Protein AF-A0A7I7WKQ0-F1 (afdb_monomer)

InterPro domains:
  IPR036165 YefM-like superfamily [SSF143120] (29-71)

Structure (mmCIF, N/CA/C/O backbone):
data_AF-A0A7I7WKQ0-F1
#
_entry.id   AF-A0A7I7WKQ0-F1
#
loop_
_atom_site.group_PDB
_atom_site.id
_atom_site.type_symbol
_atom_site.label_atom_id
_atom_site.label_alt_id
_atom_site.label_comp_id
_atom_site.label_asym_id
_atom_site.label_entity_id
_atom_site.label_seq_id
_atom_site.pdbx_PDB_ins_code
_atom_site.Cartn_x
_atom_site.Cartn_y
_atom_site.Cartn_z
_atom_site.occupancy
_atom_site.B_iso_or_equiv
_atom_site.auth_seq_id
_atom_site.auth_comp_id
_atom_site.auth_asym_id
_atom_site.auth_atom_id
_atom_site.pdbx_PDB_model_num
ATOM 1 N N . MET A 1 1 ? -15.587 1.895 13.631 1.00 32.66 1 MET A N 1
ATOM 2 C CA . MET A 1 1 ? -15.258 3.310 13.352 1.00 32.66 1 MET A CA 1
ATOM 3 C C . MET A 1 1 ? -14.461 3.337 12.053 1.00 32.66 1 MET A C 1
ATOM 5 O O . MET A 1 1 ? -13.350 2.832 12.045 1.00 32.66 1 MET A O 1
ATOM 9 N N . ARG A 1 2 ? -15.061 3.753 10.926 1.00 31.44 2 ARG A N 1
ATOM 10 C CA . ARG A 1 2 ? -14.366 3.760 9.626 1.00 31.44 2 ARG A CA 1
ATOM 11 C C . ARG A 1 2 ? -13.299 4.863 9.648 1.00 31.44 2 ARG A C 1
ATOM 13 O O . ARG A 1 2 ? -13.632 6.016 9.908 1.00 31.44 2 ARG A O 1
ATOM 20 N N . VAL A 1 3 ? -12.047 4.500 9.368 1.00 36.06 3 VAL A N 1
ATOM 21 C CA . VAL A 1 3 ? -10.859 5.385 9.303 1.00 36.06 3 VAL A CA 1
ATOM 22 C C . VAL A 1 3 ? -11.001 6.486 8.229 1.00 36.06 3 VAL A C 1
ATOM 24 O O . VAL A 1 3 ? -10.235 7.439 8.187 1.00 36.06 3 VAL A O 1
ATOM 27 N N . THR A 1 4 ? -12.055 6.433 7.413 1.00 36.66 4 THR A N 1
ATOM 28 C CA . THR A 1 4 ? -12.346 7.355 6.308 1.00 36.66 4 THR A CA 1
ATOM 29 C C . THR A 1 4 ? -12.767 8.774 6.706 1.00 36.66 4 THR A C 1
ATOM 31 O O . THR A 1 4 ? -12.989 9.592 5.819 1.00 36.66 4 THR A O 1
ATOM 34 N N . LYS A 1 5 ? -12.899 9.103 7.999 1.00 38.84 5 LYS A N 1
ATOM 35 C CA . LYS A 1 5 ? -13.310 10.454 8.435 1.00 38.84 5 LYS A CA 1
ATOM 36 C C . LYS A 1 5 ? -12.172 11.402 8.814 1.00 38.84 5 LYS A C 1
ATOM 38 O O . LYS A 1 5 ? -12.468 12.558 9.092 1.00 38.84 5 LYS A O 1
ATOM 43 N N . LEU A 1 6 ? -10.919 10.949 8.868 1.00 39.75 6 LEU A N 1
ATOM 44 C CA . LEU A 1 6 ? -9.896 11.720 9.579 1.00 39.75 6 LEU A CA 1
ATOM 45 C C . LEU A 1 6 ? -9.101 12.733 8.746 1.00 39.75 6 LEU A C 1
ATOM 47 O O . LEU A 1 6 ? -8.632 13.682 9.355 1.00 39.75 6 LEU A O 1
ATOM 51 N N . TYR A 1 7 ? -8.990 12.622 7.416 1.00 43.16 7 TYR A N 1
ATOM 52 C CA . TYR A 1 7 ? -8.131 13.547 6.652 1.00 43.16 7 TYR A CA 1
ATOM 53 C C . TYR A 1 7 ? -8.587 13.723 5.189 1.00 43.16 7 TYR A C 1
ATOM 55 O O . TYR A 1 7 ? -8.127 12.990 4.310 1.00 43.16 7 TYR A O 1
ATOM 63 N N . PRO A 1 8 ? -9.489 14.672 4.878 1.00 46.03 8 PRO A N 1
ATOM 64 C CA . PRO A 1 8 ? -9.843 15.001 3.494 1.00 46.03 8 PRO A CA 1
ATOM 65 C C . PRO A 1 8 ? -8.648 15.512 2.671 1.00 46.03 8 PRO A C 1
ATOM 67 O O . PRO A 1 8 ? -8.641 15.337 1.457 1.00 46.03 8 PRO A O 1
ATOM 70 N N . GLU A 1 9 ? -7.612 16.065 3.307 1.00 41.19 9 GLU A N 1
ATOM 71 C CA . GLU A 1 9 ? -6.361 16.484 2.646 1.00 41.19 9 GLU A CA 1
ATOM 72 C C . GLU A 1 9 ? -5.426 15.321 2.266 1.00 41.19 9 GLU A C 1
ATOM 74 O O . GLU A 1 9 ? -4.595 15.482 1.372 1.00 41.19 9 GLU A O 1
ATOM 79 N N . LEU A 1 10 ? -5.604 14.130 2.854 1.00 45.00 10 LEU A N 1
ATOM 80 C CA . LEU A 1 10 ? -4.918 12.900 2.424 1.00 45.00 10 LEU A CA 1
ATOM 81 C C . LEU A 1 10 ? -5.558 12.266 1.177 1.00 45.00 10 LEU A C 1
ATOM 83 O O . LEU A 1 10 ? -5.030 11.292 0.656 1.00 45.00 10 LEU A O 1
ATOM 87 N N . ARG A 1 11 ? -6.652 12.832 0.636 1.00 43.28 11 ARG A N 1
ATOM 88 C CA . ARG A 1 11 ? -7.189 12.440 -0.685 1.00 43.28 11 ARG A CA 1
ATOM 89 C C . ARG A 1 11 ? -6.275 12.812 -1.858 1.00 43.28 11 ARG A C 1
ATOM 91 O O . ARG A 1 11 ? -6.642 12.560 -3.005 1.00 43.28 11 ARG A O 1
ATOM 98 N N . ARG A 1 12 ? -5.113 13.430 -1.621 1.00 45.50 12 ARG A N 1
ATOM 99 C CA . ARG A 1 12 ? -4.116 13.626 -2.677 1.00 45.50 12 ARG A CA 1
ATOM 100 C C . ARG A 1 12 ? -3.472 12.283 -3.050 1.00 45.50 12 ARG A C 1
ATOM 102 O O . ARG A 1 12 ? -2.576 11.804 -2.371 1.00 45.50 12 ARG A O 1
ATOM 109 N N . SER A 1 13 ? -4.013 11.737 -4.141 1.00 52.94 13 SER A N 1
ATOM 110 C CA . SER A 1 13 ? -3.414 10.829 -5.129 1.00 52.94 13 SER A CA 1
ATOM 111 C C . SER A 1 13 ? -2.821 9.510 -4.638 1.00 52.94 13 SER A C 1
ATOM 113 O O . SER A 1 13 ? -1.733 9.131 -5.059 1.00 52.94 13 SER A O 1
ATOM 115 N N . LEU A 1 14 ? -3.562 8.737 -3.844 1.00 61.44 14 LEU A N 1
ATOM 116 C CA . LEU 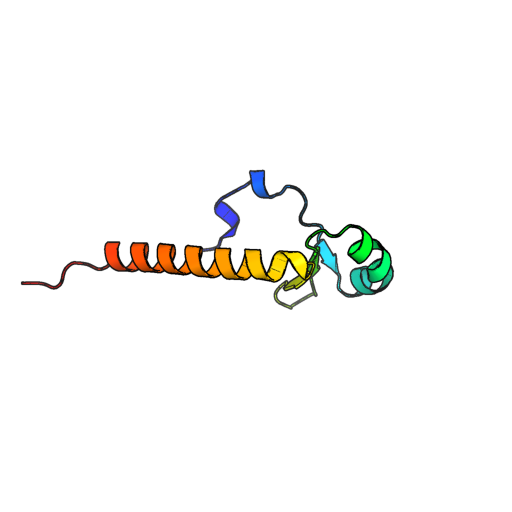A 1 14 ? -3.414 7.290 -4.001 1.00 61.44 14 LEU A CA 1
ATOM 117 C C . LEU A 1 14 ? -4.111 6.928 -5.306 1.00 61.44 14 LEU A C 1
ATOM 119 O O . LEU A 1 14 ? -5.336 6.999 -5.401 1.00 61.44 14 LEU A O 1
ATOM 123 N N . THR A 1 15 ? -3.315 6.659 -6.337 1.00 69.50 15 THR A N 1
ATOM 124 C CA . THR A 1 15 ? -3.862 6.238 -7.622 1.00 69.50 15 THR A CA 1
ATOM 125 C C . THR A 1 15 ? -4.349 4.804 -7.463 1.00 69.50 15 THR A C 1
ATOM 127 O O . THR A 1 15 ? -3.574 3.908 -7.115 1.00 69.50 15 THR A O 1
ATOM 130 N N . GLU A 1 16 ? -5.656 4.630 -7.624 1.00 80.19 16 GLU A N 1
ATOM 131 C CA . GLU A 1 16 ? -6.331 3.342 -7.535 1.00 80.19 16 GLU A CA 1
ATOM 132 C C . GLU A 1 16 ? -6.353 2.697 -8.919 1.00 80.19 16 GLU A C 1
ATOM 134 O O . GLU A 1 16 ? -6.734 3.344 -9.894 1.00 80.19 16 GLU A O 1
ATOM 139 N N . TYR A 1 17 ? -5.954 1.430 -8.988 1.00 82.19 17 TYR A N 1
ATOM 140 C CA . TYR A 1 17 ? -6.040 0.619 -10.197 1.00 82.19 17 TYR A CA 1
ATOM 141 C C . TYR A 1 17 ? -6.834 -0.650 -9.903 1.00 82.19 17 TYR A C 1
ATOM 143 O O . TYR A 1 17 ? -6.696 -1.255 -8.833 1.00 82.19 17 TYR A O 1
ATOM 151 N N . A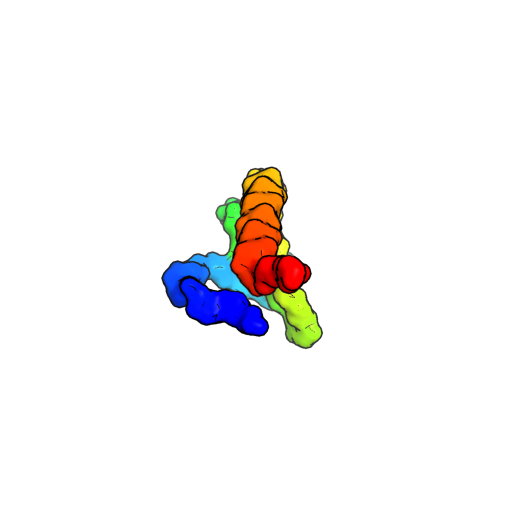SP A 1 18 ? -7.653 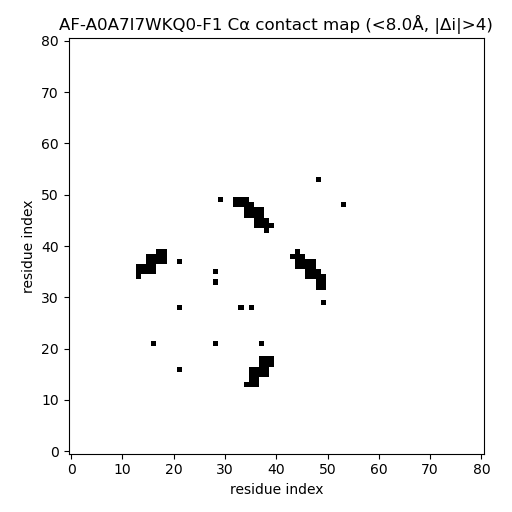-1.069 -10.863 1.00 86.81 18 ASP A N 1
ATOM 152 C CA . ASP A 1 18 ? -8.139 -2.446 -10.891 1.00 86.81 18 ASP A CA 1
ATOM 153 C C . ASP A 1 18 ? -6.960 -3.402 -11.158 1.00 86.81 18 ASP A C 1
ATOM 155 O O . ASP A 1 18 ? -5.965 -3.013 -11.779 1.00 86.81 18 ASP A O 1
ATOM 159 N N . VAL A 1 19 ? -7.044 -4.648 -10.686 1.00 83.88 19 VAL A N 1
ATOM 160 C CA . VAL A 1 19 ? -5.993 -5.659 -10.895 1.00 83.88 19 VAL A CA 1
ATOM 161 C C . VAL A 1 19 ? -5.664 -5.842 -12.381 1.00 83.88 19 VAL A C 1
ATOM 163 O O . VAL A 1 19 ? -4.487 -5.969 -12.726 1.00 83.88 19 VAL A O 1
ATOM 166 N N . GLU A 1 20 ? -6.659 -5.821 -13.269 1.00 86.00 20 GLU A N 1
ATOM 167 C CA . GLU A 1 20 ? -6.434 -5.984 -14.708 1.00 86.00 20 GLU A CA 1
ATOM 168 C C . GLU A 1 20 ? -5.657 -4.798 -15.304 1.00 86.00 20 GLU A C 1
ATOM 170 O O . GLU A 1 20 ? -4.710 -4.991 -16.074 1.00 86.00 20 GLU A O 1
ATOM 175 N N . GLU A 1 21 ? -5.996 -3.568 -14.902 1.00 84.75 21 GLU A N 1
ATOM 176 C CA . GLU A 1 21 ? -5.301 -2.353 -15.348 1.00 84.75 21 GLU A CA 1
ATOM 177 C C . GLU A 1 21 ? -3.872 -2.285 -14.794 1.00 84.75 21 GLU A C 1
ATOM 179 O O . GLU A 1 21 ? -2.928 -1.941 -15.515 1.00 84.75 21 GLU A O 1
ATOM 184 N N . LEU A 1 22 ? -3.697 -2.671 -13.527 1.00 86.38 22 LEU A N 1
ATOM 185 C CA . LEU A 1 22 ? -2.396 -2.740 -12.876 1.00 86.38 22 LEU A CA 1
ATOM 186 C C . LEU A 1 22 ? -1.449 -3.656 -13.648 1.00 86.38 22 LEU A C 1
ATOM 188 O O . LEU A 1 22 ? -0.319 -3.262 -13.919 1.00 86.38 22 LEU A O 1
ATOM 192 N N . VAL A 1 23 ? -1.886 -4.865 -14.008 1.00 86.69 23 VAL A N 1
ATOM 193 C CA . VAL A 1 23 ? -1.031 -5.834 -14.713 1.00 86.69 23 VAL A CA 1
ATOM 194 C C . VAL A 1 23 ? -0.582 -5.285 -16.069 1.00 86.69 23 VAL A C 1
ATOM 196 O O . VAL A 1 23 ? 0.583 -5.444 -16.434 1.00 86.69 23 VAL A O 1
ATOM 199 N N . ALA A 1 24 ? -1.466 -4.588 -16.787 1.00 89.56 24 ALA A N 1
ATOM 200 C CA . ALA A 1 24 ? -1.143 -3.989 -18.080 1.00 89.56 24 ALA A CA 1
ATOM 201 C C . ALA A 1 24 ? -0.117 -2.845 -17.980 1.00 89.56 24 ALA A C 1
ATOM 203 O O . ALA A 1 24 ? 0.655 -2.625 -18.914 1.00 89.56 24 ALA A O 1
ATOM 204 N N . ARG A 1 25 ? -0.094 -2.124 -16.853 1.00 87.75 25 ARG A N 1
ATOM 205 C CA . ARG A 1 25 ? 0.733 -0.922 -16.649 1.00 87.75 25 ARG A CA 1
ATOM 206 C C . ARG A 1 25 ? 1.858 -1.108 -15.637 1.00 87.75 25 ARG A C 1
ATOM 208 O O . ARG A 1 25 ? 2.611 -0.173 -15.384 1.00 87.75 25 ARG A O 1
ATOM 215 N N . LEU A 1 26 ? 2.020 -2.307 -15.082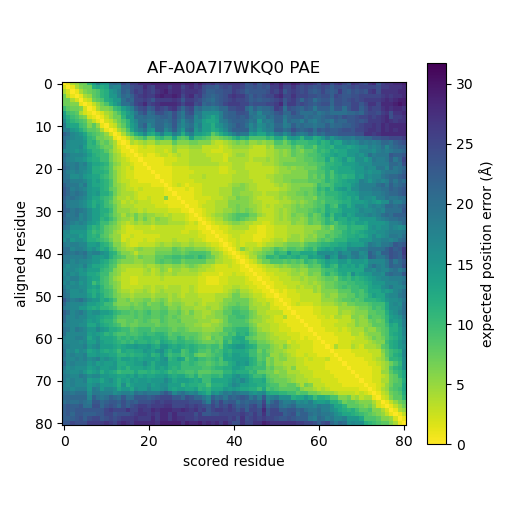 1.00 84.38 26 LEU A N 1
ATOM 216 C CA . LEU A 1 26 ? 2.947 -2.577 -13.984 1.00 84.38 26 LEU A CA 1
ATOM 217 C C . LEU A 1 26 ? 4.375 -2.057 -14.241 1.00 84.38 26 LEU A C 1
ATOM 219 O O . LEU A 1 26 ? 4.916 -1.414 -13.344 1.00 84.38 26 LEU A O 1
ATOM 223 N N . PRO A 1 27 ? 4.991 -2.236 -15.430 1.00 85.75 27 PRO A N 1
ATOM 224 C CA . PRO A 1 27 ? 6.339 -1.721 -15.677 1.00 85.75 27 PRO A CA 1
ATOM 225 C C . PRO A 1 27 ? 6.436 -0.190 -15.605 1.00 85.75 27 PRO A C 1
ATOM 227 O O . PRO A 1 27 ? 7.431 0.337 -15.117 1.00 85.75 27 PRO A O 1
ATOM 230 N N . GLU A 1 28 ? 5.406 0.519 -16.076 1.00 85.69 28 GLU A N 1
ATOM 231 C CA . GLU A 1 28 ? 5.313 1.982 -16.008 1.00 85.69 28 GLU A CA 1
ATOM 232 C C . GLU A 1 28 ? 5.153 2.424 -14.550 1.00 85.69 28 GLU A C 1
ATOM 234 O O . GLU A 1 28 ? 5.897 3.272 -14.064 1.00 85.69 28 GLU A O 1
ATOM 239 N N . LEU A 1 29 ? 4.221 1.802 -13.828 1.00 81.19 29 LEU A N 1
ATOM 240 C CA . LEU A 1 29 ? 3.882 2.178 -12.459 1.00 81.19 29 LEU A CA 1
ATOM 241 C C . LEU A 1 29 ? 5.021 1.902 -11.470 1.00 81.19 29 LEU A C 1
ATOM 243 O O . LEU A 1 29 ? 5.274 2.714 -10.583 1.00 81.19 29 LEU A O 1
ATOM 247 N N . LEU A 1 30 ? 5.763 0.807 -11.658 1.00 79.19 30 LEU A N 1
ATOM 248 C CA . LEU A 1 30 ? 6.967 0.530 -10.874 1.00 79.19 30 LEU A CA 1
ATOM 249 C C . LEU A 1 30 ? 8.073 1.568 -11.117 1.00 79.19 30 LEU A C 1
ATOM 251 O O . LEU A 1 30 ? 8.839 1.852 -10.200 1.00 79.19 30 LEU A O 1
ATOM 255 N N . ALA A 1 31 ? 8.151 2.163 -12.313 1.00 82.94 31 ALA A N 1
ATOM 256 C CA . ALA A 1 31 ? 9.138 3.199 -12.619 1.00 82.94 31 ALA A CA 1
ATOM 257 C C . ALA A 1 31 ? 8.827 4.546 -11.942 1.00 82.94 31 ALA A C 1
ATOM 259 O O . ALA A 1 31 ? 9.749 5.320 -11.686 1.00 82.94 31 ALA A O 1
ATOM 260 N N . TYR A 1 32 ? 7.556 4.822 -11.632 1.00 81.50 32 TYR A N 1
ATOM 261 C CA . TYR A 1 32 ? 7.155 6.021 -10.888 1.00 81.50 32 TYR A CA 1
ATOM 262 C C . TYR A 1 32 ? 7.557 5.970 -9.408 1.00 81.50 32 TYR A C 1
ATOM 264 O O . TYR A 1 32 ? 7.747 7.022 -8.803 1.00 81.50 32 TYR A O 1
ATOM 272 N N . GLY A 1 33 ? 7.721 4.773 -8.829 1.00 77.31 33 GLY A N 1
ATOM 273 C CA . GLY A 1 33 ? 8.206 4.615 -7.453 1.00 77.31 33 GLY A CA 1
ATOM 274 C C . GLY A 1 33 ? 7.243 5.140 -6.381 1.00 77.31 33 GLY A C 1
ATOM 275 O O . GLY A 1 33 ? 7.669 5.462 -5.274 1.00 77.31 33 GLY A O 1
ATOM 276 N N . GLU A 1 34 ? 5.949 5.241 -6.688 1.00 82.06 34 GLU A N 1
ATOM 277 C CA . GLU A 1 34 ? 4.920 5.665 -5.736 1.00 82.06 34 GLU A CA 1
ATOM 278 C C . GLU A 1 34 ? 4.102 4.466 -5.222 1.00 82.06 34 GLU A C 1
ATOM 280 O O . GLU A 1 34 ? 3.991 3.451 -5.914 1.00 82.06 34 GLU A O 1
ATOM 285 N N . PRO A 1 35 ? 3.510 4.547 -4.015 1.00 80.75 35 PRO A N 1
ATOM 286 C CA . PRO A 1 35 ? 2.555 3.551 -3.544 1.00 80.75 35 PRO A CA 1
ATOM 287 C C . PRO A 1 35 ? 1.312 3.490 -4.438 1.00 80.75 35 PRO A C 1
ATOM 289 O O . PRO A 1 35 ? 0.706 4.514 -4.753 1.00 80.75 35 PRO A O 1
ATOM 292 N N . ILE A 1 36 ? 0.885 2.280 -4.783 1.00 84.56 36 ILE A N 1
ATOM 293 C CA . ILE A 1 36 ? -0.251 2.038 -5.672 1.00 84.56 36 ILE A CA 1
ATOM 294 C C . ILE A 1 36 ? -1.325 1.296 -4.894 1.00 84.56 36 ILE A C 1
ATOM 296 O O . ILE A 1 36 ? -1.058 0.241 -4.320 1.00 84.56 36 ILE A O 1
ATOM 300 N N . THR A 1 37 ? -2.545 1.827 -4.883 1.00 85.75 37 THR A N 1
ATOM 301 C CA . THR A 1 37 ? -3.679 1.111 -4.290 1.00 85.75 37 THR A CA 1
ATOM 302 C C . THR A 1 37 ? -4.303 0.219 -5.349 1.00 85.75 37 THR A C 1
ATOM 304 O O . THR A 1 37 ? -4.633 0.674 -6.440 1.00 85.75 37 THR A O 1
ATOM 307 N N . VAL A 1 38 ? -4.457 -1.057 -5.024 1.00 84.12 38 VAL A N 1
ATOM 308 C CA . VAL A 1 38 ? -5.022 -2.064 -5.912 1.00 84.12 38 VAL A CA 1
ATOM 309 C C . VAL A 1 38 ? -6.379 -2.481 -5.379 1.00 84.12 38 VAL A C 1
ATOM 311 O O . VAL A 1 38 ? -6.536 -2.842 -4.208 1.00 84.12 38 VAL A O 1
ATOM 314 N N . THR A 1 39 ? -7.364 -2.410 -6.260 1.00 84.81 39 THR A N 1
ATOM 315 C CA . THR A 1 39 ? -8.751 -2.767 -5.982 1.00 84.81 39 THR A CA 1
ATOM 316 C C . THR A 1 39 ? -9.146 -3.951 -6.854 1.00 84.81 39 THR A C 1
ATOM 318 O O . THR A 1 39 ? -8.709 -4.057 -7.992 1.00 84.81 39 THR A O 1
ATOM 321 N N . ASP A 1 40 ? -9.944 -4.857 -6.299 1.00 80.62 40 ASP A N 1
ATOM 322 C CA . ASP A 1 40 ? -10.589 -5.945 -7.033 1.00 80.62 40 ASP A CA 1
ATOM 323 C C . ASP A 1 40 ? -12.031 -6.041 -6.530 1.00 80.62 40 ASP A C 1
ATOM 325 O O . ASP A 1 40 ? -12.310 -5.873 -5.333 1.00 80.62 40 ASP A O 1
ATOM 329 N N . THR A 1 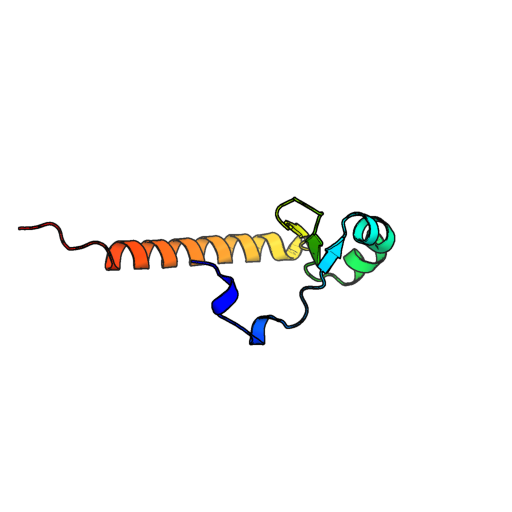41 ? -12.967 -6.263 -7.446 1.00 76.69 41 THR A N 1
ATOM 330 C CA . THR A 1 41 ? -14.395 -6.247 -7.141 1.00 76.69 41 THR A CA 1
ATOM 331 C C . THR A 1 41 ? -14.733 -7.362 -6.153 1.00 76.69 41 THR A C 1
ATOM 333 O O . THR A 1 41 ? -14.637 -8.547 -6.450 1.00 76.69 41 THR A O 1
ATOM 336 N N . GLY A 1 42 ? -15.185 -6.977 -4.957 1.00 75.25 42 GLY A N 1
ATOM 337 C CA . GLY A 1 42 ? -15.557 -7.921 -3.898 1.00 75.25 42 GLY A CA 1
ATOM 338 C C . GLY A 1 42 ? -14.407 -8.338 -2.979 1.00 75.25 42 GLY A C 1
ATOM 339 O O . GLY A 1 42 ? -14.650 -9.085 -2.030 1.00 75.25 42 GLY A O 1
ATOM 340 N N . GLN A 1 43 ? -13.193 -7.824 -3.194 1.00 79.50 43 GLN A N 1
ATOM 341 C CA . GLN A 1 43 ? -12.056 -8.039 -2.302 1.00 79.50 43 GLN A CA 1
ATOM 342 C C . GLN A 1 43 ? -11.695 -6.785 -1.509 1.00 79.50 43 GLN A C 1
ATOM 344 O O . GLN A 1 43 ? -12.067 -5.657 -1.841 1.00 79.50 43 GLN A O 1
ATOM 349 N N . GLN A 1 44 ? -10.973 -6.995 -0.409 1.00 81.56 44 GLN A N 1
ATOM 350 C CA . GLN A 1 44 ? -10.402 -5.893 0.347 1.00 81.56 44 GLN A CA 1
ATOM 351 C C . GLN A 1 44 ? -9.240 -5.287 -0.460 1.00 81.56 44 GLN A C 1
ATOM 353 O O . GLN A 1 44 ? -8.387 -6.041 -0.929 1.00 81.56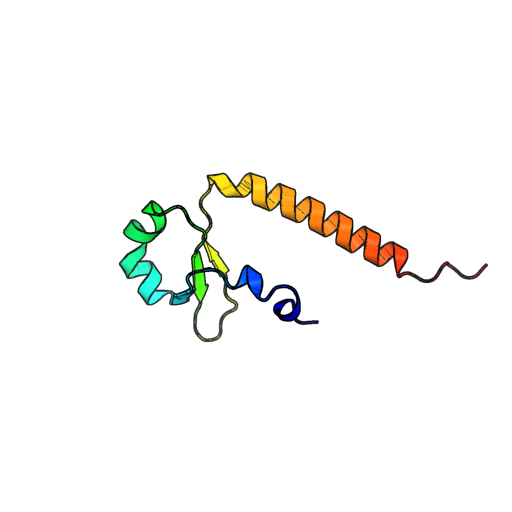 44 GLN A O 1
ATOM 358 N N . PRO A 1 45 ? -9.179 -3.951 -0.613 1.00 83.00 45 PRO A N 1
ATOM 359 C CA . PRO A 1 45 ? -8.077 -3.312 -1.316 1.00 83.00 45 PRO A CA 1
ATOM 360 C C . PRO A 1 45 ? -6.751 -3.565 -0.602 1.00 83.00 45 PRO A C 1
ATOM 362 O O . PRO A 1 45 ? -6.692 -3.656 0.630 1.00 83.00 45 PRO A O 1
ATOM 365 N N . TRP A 1 46 ? -5.686 -3.629 -1.387 1.00 81.62 46 TRP A N 1
ATOM 366 C CA . TRP A 1 46 ? -4.315 -3.808 -0.922 1.00 81.62 46 TRP A CA 1
ATOM 367 C C . TRP A 1 46 ? -3.403 -2.787 -1.603 1.00 81.62 46 TRP A C 1
ATOM 369 O O . TRP A 1 46 ? -3.816 -2.100 -2.533 1.00 81.62 46 TRP A O 1
ATOM 379 N N . VAL A 1 47 ? -2.184 -2.613 -1.097 1.00 82.69 47 VAL A N 1
ATOM 380 C CA . VAL A 1 47 ? -1.270 -1.565 -1.572 1.00 82.69 47 VAL A CA 1
ATOM 381 C C . VAL A 1 47 ? 0.046 -2.197 -2.003 1.00 82.69 47 VAL A C 1
ATOM 383 O O . VAL A 1 47 ? 0.649 -2.951 -1.239 1.00 82.69 47 VAL A O 1
ATOM 386 N N . LEU A 1 48 ? 0.494 -1.872 -3.214 1.00 82.31 48 LEU A N 1
ATOM 387 C CA . LEU A 1 48 ? 1.863 -2.100 -3.659 1.00 82.31 48 LEU A CA 1
ATOM 388 C C . LEU A 1 48 ? 2.719 -0.923 -3.225 1.00 82.31 48 LEU A C 1
ATOM 390 O O . LEU A 1 48 ? 2.378 0.227 -3.487 1.00 82.31 48 LEU A O 1
ATOM 394 N N . VAL A 1 49 ? 3.839 -1.213 -2.579 1.00 81.50 49 VAL A N 1
ATOM 395 C CA . VAL A 1 49 ? 4.774 -0.190 -2.119 1.00 81.50 49 VAL A CA 1
ATOM 396 C C . VAL A 1 49 ? 6.177 -0.574 -2.585 1.00 81.50 49 VAL A C 1
ATOM 398 O O . VAL A 1 49 ? 6.528 -1.754 -2.480 1.00 81.50 49 VAL A O 1
ATOM 401 N N . PRO A 1 50 ? 6.986 0.382 -3.078 1.00 81.25 50 PRO A N 1
ATOM 402 C CA . PRO A 1 50 ? 8.390 0.120 -3.362 1.00 81.25 50 PRO A CA 1
ATOM 403 C C . PRO A 1 50 ? 9.133 -0.387 -2.119 1.00 81.25 50 PRO A C 1
ATOM 405 O O . PRO A 1 50 ? 8.842 0.013 -0.986 1.00 81.25 50 PRO A O 1
ATOM 408 N N . ALA A 1 51 ? 10.085 -1.296 -2.331 1.00 82.44 51 ALA A N 1
ATOM 409 C CA . ALA A 1 51 ? 10.754 -2.021 -1.254 1.00 82.44 51 ALA A CA 1
ATOM 410 C C . ALA A 1 51 ? 11.512 -1.088 -0.293 1.00 82.44 51 ALA A C 1
ATOM 412 O O . ALA A 1 51 ? 11.567 -1.346 0.906 1.00 82.44 51 ALA A O 1
ATOM 413 N N . GLU A 1 52 ? 12.033 0.028 -0.794 1.00 81.88 52 GLU A N 1
ATOM 414 C CA . GLU A 1 52 ? 12.722 1.062 -0.022 1.00 81.88 52 GLU A CA 1
ATOM 415 C C . GLU A 1 52 ? 11.843 1.721 1.055 1.00 81.88 52 GLU A C 1
ATOM 417 O O . GLU A 1 52 ? 12.355 2.209 2.062 1.00 81.88 52 GLU A O 1
ATOM 422 N N . PHE A 1 53 ? 10.518 1.702 0.898 1.00 79.62 53 PHE A N 1
ATOM 423 C CA . PHE A 1 53 ? 9.600 2.225 1.910 1.00 79.62 53 PHE A CA 1
ATOM 424 C C . PHE A 1 53 ? 9.248 1.192 2.980 1.00 79.62 53 PHE A C 1
ATOM 426 O O . PHE A 1 53 ? 8.639 1.560 3.985 1.00 79.62 53 PHE A O 1
ATOM 433 N N . TYR A 1 54 ? 9.617 -0.080 2.802 1.00 78.69 54 TYR A N 1
ATOM 434 C CA . TYR A 1 54 ? 9.215 -1.153 3.708 1.00 78.69 54 TYR A CA 1
ATOM 435 C C . TYR A 1 54 ? 9.680 -0.893 5.146 1.00 78.69 54 TYR A C 1
ATOM 437 O O . TYR A 1 54 ? 8.861 -0.905 6.065 1.00 78.69 54 TYR A O 1
ATOM 445 N N . ASP A 1 55 ? 10.955 -0.552 5.344 1.00 79.06 55 ASP A N 1
ATOM 446 C CA . ASP A 1 55 ? 11.503 -0.262 6.678 1.00 79.06 55 ASP A CA 1
ATOM 447 C C . ASP A 1 55 ? 10.789 0.921 7.345 1.00 79.06 55 ASP A C 1
ATOM 449 O O . ASP A 1 55 ? 10.450 0.879 8.532 1.00 79.06 55 ASP A O 1
ATOM 453 N N . THR A 1 56 ? 10.490 1.961 6.561 1.00 82.00 56 THR A N 1
ATOM 454 C CA . THR A 1 56 ? 9.757 3.140 7.039 1.00 82.00 56 THR A CA 1
ATOM 455 C C . THR A 1 56 ? 8.328 2.777 7.445 1.00 82.00 56 THR A C 1
ATOM 457 O O . THR A 1 56 ? 7.849 3.229 8.487 1.00 82.00 56 THR A O 1
ATOM 460 N N . LEU A 1 57 ? 7.649 1.930 6.668 1.00 80.38 57 LEU A N 1
ATOM 461 C CA . LEU A 1 57 ? 6.300 1.462 6.982 1.00 80.38 57 LEU A CA 1
ATOM 462 C C . LEU A 1 57 ? 6.268 0.608 8.250 1.00 80.38 57 LEU A C 1
ATOM 464 O O . LEU A 1 57 ? 5.388 0.804 9.088 1.00 80.38 57 LEU A O 1
ATOM 468 N N . ILE A 1 58 ? 7.234 -0.295 8.429 1.00 81.44 58 ILE A N 1
ATOM 469 C CA . ILE A 1 58 ? 7.338 -1.123 9.636 1.00 81.44 58 ILE A CA 1
ATOM 470 C C . ILE A 1 58 ? 7.578 -0.254 10.875 1.00 81.44 58 ILE A C 1
ATOM 472 O O . ILE A 1 58 ? 6.901 -0.431 11.892 1.00 81.44 58 ILE A O 1
ATOM 476 N N . ALA A 1 59 ? 8.481 0.726 10.786 1.00 80.25 59 ALA A N 1
ATOM 477 C CA . ALA A 1 59 ? 8.736 1.659 11.880 1.00 80.25 59 ALA A CA 1
ATOM 478 C C . ALA A 1 59 ? 7.490 2.496 12.228 1.00 80.25 59 ALA A C 1
ATOM 480 O O . ALA A 1 59 ? 7.133 2.631 13.402 1.00 80.25 59 ALA A O 1
ATOM 481 N N . ALA A 1 60 ? 6.786 3.015 11.216 1.00 79.81 60 ALA A N 1
ATOM 482 C CA . ALA A 1 60 ? 5.556 3.780 11.406 1.00 79.81 60 ALA A CA 1
ATOM 483 C C . ALA A 1 60 ? 4.437 2.931 12.032 1.00 79.81 60 ALA A C 1
ATOM 485 O O . ALA A 1 60 ? 3.744 3.391 12.942 1.00 79.81 60 ALA A O 1
ATOM 486 N N . TRP A 1 61 ? 4.282 1.680 11.590 1.00 77.56 61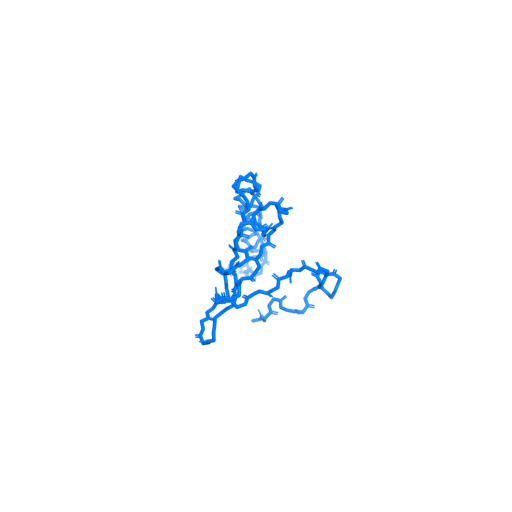 TRP A N 1
ATOM 487 C CA . TRP A 1 61 ? 3.304 0.747 12.144 1.00 77.56 61 TRP A CA 1
ATOM 488 C C . TRP A 1 61 ? 3.569 0.447 13.623 1.00 77.56 61 TRP A C 1
ATOM 490 O O . TRP A 1 61 ? 2.642 0.501 14.435 1.00 77.56 61 TRP A O 1
ATOM 500 N N . ALA A 1 62 ? 4.830 0.208 13.998 1.00 78.25 62 ALA A N 1
ATOM 501 C CA . ALA A 1 62 ? 5.215 0.008 15.393 1.00 78.25 62 ALA A CA 1
ATOM 502 C C . ALA A 1 62 ? 4.848 1.224 16.264 1.00 78.25 62 ALA A C 1
ATOM 504 O O . ALA A 1 62 ? 4.212 1.065 17.307 1.00 78.25 62 ALA A O 1
ATOM 505 N N . GLY A 1 63 ? 5.162 2.440 15.802 1.00 79.44 63 GLY A N 1
ATOM 506 C CA . GLY A 1 63 ? 4.818 3.676 16.510 1.00 79.44 63 GLY A CA 1
ATOM 507 C C . GLY A 1 63 ? 3.307 3.896 16.659 1.00 79.44 63 GLY A C 1
ATOM 508 O O . GLY A 1 63 ? 2.834 4.246 17.743 1.00 79.44 63 GLY A O 1
ATOM 509 N N . LEU A 1 64 ? 2.532 3.639 15.600 1.00 80.50 64 LEU A N 1
ATOM 510 C CA . LEU A 1 64 ? 1.068 3.733 15.635 1.00 80.50 64 LEU A CA 1
ATOM 511 C C . LEU A 1 64 ? 0.455 2.735 16.622 1.00 80.50 64 LEU A C 1
ATOM 513 O O . LEU A 1 64 ? -0.424 3.117 17.394 1.00 80.50 64 LEU A O 1
ATOM 517 N N . ASN A 1 65 ? 0.938 1.491 16.648 1.00 76.06 65 ASN A N 1
ATOM 518 C CA . ASN A 1 65 ? 0.479 0.489 17.608 1.00 76.06 65 ASN A CA 1
ATOM 519 C C . ASN A 1 65 ? 0.765 0.905 19.051 1.00 76.06 65 ASN A C 1
ATOM 521 O O . ASN A 1 65 ? -0.129 0.818 19.890 1.00 76.06 65 ASN A O 1
ATOM 525 N N . SER A 1 66 ? 1.968 1.411 19.340 1.00 79.75 66 SER A N 1
ATOM 526 C CA . SER A 1 66 ? 2.292 1.926 20.675 1.00 79.75 66 SER A CA 1
ATOM 527 C C . SER A 1 66 ? 1.358 3.061 21.093 1.00 79.75 66 SER A C 1
ATOM 529 O O . SER A 1 66 ? 0.929 3.120 22.243 1.00 79.75 66 SER A O 1
ATOM 531 N N . TRP A 1 67 ? 0.994 3.946 20.164 1.00 80.62 67 TRP A N 1
ATOM 532 C CA . TRP A 1 67 ? 0.094 5.059 20.454 1.00 80.62 67 TRP A CA 1
ATOM 533 C C . TRP A 1 67 ? -1.363 4.620 20.657 1.00 80.62 67 TRP A C 1
ATOM 535 O O . TRP A 1 67 ? -2.048 5.125 21.548 1.00 80.62 67 TRP A O 1
ATOM 545 N N . ILE A 1 68 ? -1.837 3.656 19.860 1.00 78.25 68 ILE A N 1
ATOM 546 C CA . ILE A 1 68 ? -3.158 3.033 20.031 1.00 78.25 68 ILE A CA 1
ATOM 547 C C . ILE A 1 68 ? -3.240 2.342 21.392 1.00 78.25 68 ILE A C 1
ATOM 549 O O . ILE A 1 68 ? -4.225 2.526 22.107 1.00 78.25 68 ILE A O 1
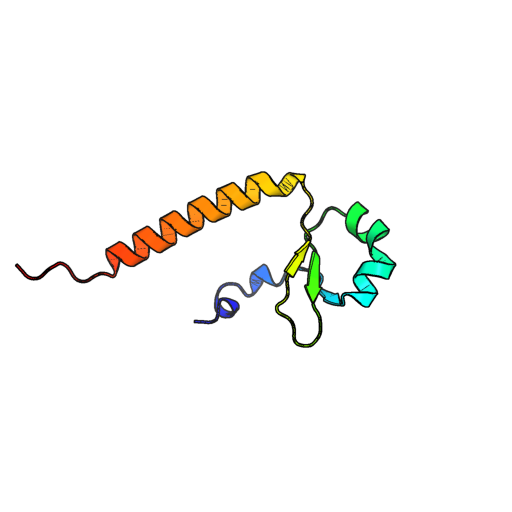ATOM 553 N N . GLU A 1 69 ? -2.207 1.590 21.766 1.00 82.38 69 GLU A N 1
ATOM 554 C CA . GLU A 1 69 ? -2.159 0.880 23.041 1.00 82.38 69 GLU A CA 1
ATOM 555 C C . GLU A 1 69 ? -2.105 1.855 24.224 1.00 82.38 69 GLU A C 1
ATOM 557 O O . GLU A 1 69 ? -2.889 1.727 25.162 1.00 82.38 69 GLU A O 1
ATOM 562 N N . ALA A 1 70 ? -1.295 2.915 24.137 1.00 82.19 70 ALA A N 1
ATOM 563 C CA . ALA A 1 70 ? -1.283 3.978 25.142 1.00 82.19 70 ALA A CA 1
ATOM 564 C C . ALA A 1 70 ? -2.669 4.630 25.311 1.00 82.19 70 ALA A C 1
ATOM 566 O O . ALA A 1 70 ? -3.118 4.871 26.432 1.00 82.19 70 ALA A O 1
ATOM 567 N N . ARG A 1 71 ? -3.393 4.874 24.208 1.00 80.81 71 ARG A N 1
ATOM 568 C CA . ARG A 1 71 ? -4.776 5.376 24.266 1.00 80.81 71 ARG A CA 1
ATOM 569 C C . ARG A 1 71 ? -5.744 4.377 24.884 1.00 80.81 71 ARG A C 1
ATOM 571 O O . ARG A 1 71 ? -6.636 4.795 25.621 1.00 80.81 71 ARG A O 1
ATOM 578 N N . ARG A 1 72 ? -5.604 3.083 24.585 1.00 79.25 72 ARG A N 1
ATOM 579 C CA . ARG A 1 72 ? -6.431 2.032 25.188 1.00 79.25 72 ARG A CA 1
ATOM 580 C C . ARG A 1 72 ? -6.242 2.019 26.703 1.00 79.25 72 ARG A C 1
ATOM 582 O O . ARG A 1 72 ? -7.235 2.100 27.413 1.00 79.25 72 ARG A O 1
ATOM 589 N N . GLN A 1 73 ? -4.999 2.040 27.175 1.00 80.56 73 GLN A N 1
ATOM 590 C CA . GLN A 1 73 ? -4.672 2.062 28.604 1.00 80.56 73 GLN A CA 1
ATOM 591 C C . GLN A 1 73 ? -5.195 3.320 29.311 1.00 80.56 73 GLN A C 1
ATOM 593 O O . GLN A 1 73 ? -5.703 3.236 30.421 1.00 80.56 73 GLN A O 1
ATOM 598 N N . GLN A 1 74 ? -5.147 4.488 28.662 1.00 76.38 74 GLN A N 1
ATOM 599 C CA . GLN A 1 74 ? -5.756 5.717 29.196 1.00 76.38 74 GLN A CA 1
ATOM 600 C C . GLN A 1 74 ? -7.290 5.672 29.251 1.00 76.38 74 GLN A C 1
ATOM 602 O O . GLN A 1 74 ? -7.900 6.412 30.020 1.00 76.38 74 GLN A O 1
ATOM 607 N N . SER A 1 75 ? -7.913 4.851 28.405 1.00 70.19 75 SER A N 1
ATOM 608 C CA . SER A 1 75 ? -9.370 4.709 28.320 1.00 70.19 75 SER A CA 1
ATOM 609 C C . SER A 1 75 ? -9.907 3.595 29.224 1.00 70.19 75 SER A C 1
ATOM 611 O O . SER A 1 75 ? -11.124 3.491 29.390 1.00 70.19 75 SER A O 1
ATOM 613 N N . GLU A 1 76 ? -9.036 2.756 29.792 1.00 70.19 76 GLU A N 1
ATOM 614 C CA . GLU A 1 76 ? -9.439 1.749 30.767 1.00 70.19 76 GLU A CA 1
ATOM 615 C C . GLU A 1 76 ? -9.785 2.433 32.098 1.00 70.19 76 GLU A C 1
ATOM 617 O O . GLU A 1 76 ? -8.983 3.203 32.635 1.00 70.19 76 GLU A O 1
ATOM 622 N N . PRO A 1 77 ? -10.994 2.202 32.644 1.00 61.62 77 PRO A N 1
ATOM 623 C CA . PRO A 1 77 ? -11.348 2.744 33.944 1.00 61.62 77 PRO A CA 1
ATOM 624 C C . PRO A 1 77 ? -10.409 2.154 34.996 1.00 61.62 77 PRO A C 1
ATOM 626 O O . PRO A 1 77 ? -10.187 0.943 35.023 1.00 61.62 77 PRO A O 1
ATOM 629 N N . LEU A 1 78 ? -9.877 3.016 35.869 1.00 63.59 78 LEU A N 1
ATOM 630 C CA . LEU A 1 78 ? -9.019 2.592 36.973 1.00 63.59 78 LEU A CA 1
ATOM 631 C C . LEU A 1 78 ? -9.684 1.434 37.741 1.00 63.59 78 LEU A C 1
ATOM 633 O O . LEU A 1 78 ? -10.895 1.501 38.003 1.00 63.59 78 LEU A O 1
ATOM 637 N N . PRO A 1 79 ? -8.928 0.379 38.102 1.00 61.47 79 PRO A N 1
ATOM 638 C CA . PRO A 1 79 ? -9.469 -0.717 38.891 1.00 61.47 79 PRO A CA 1
ATOM 639 C C . PRO A 1 79 ? -10.073 -0.154 40.182 1.00 61.47 79 PRO A C 1
ATOM 641 O O . PRO A 1 79 ? -9.474 0.703 40.833 1.00 61.47 79 PRO A O 1
ATOM 644 N N . LYS A 1 80 ? -11.293 -0.592 40.519 1.00 63.38 80 LYS A N 1
ATOM 645 C CA . LYS A 1 80 ? -11.974 -0.150 41.742 1.00 63.38 80 LYS A CA 1
ATOM 646 C C . LYS A 1 80 ? -11.128 -0.560 42.952 1.00 63.38 80 LYS A C 1
ATOM 648 O O . LYS A 1 80 ? -10.807 -1.741 43.078 1.00 63.38 80 LYS A O 1
ATOM 653 N N . LEU A 1 81 ? -10.770 0.431 43.772 1.00 58.72 81 LEU A N 1
ATOM 654 C CA . LEU A 1 81 ? -10.140 0.260 45.085 1.00 58.72 81 LEU A CA 1
ATOM 655 C C . LEU A 1 81 ? -11.073 -0.480 46.049 1.00 58.72 81 LEU A C 1
ATOM 657 O O . LEU A 1 81 ? -12.301 -0.231 45.974 1.00 58.72 81 LEU A O 1
#

Secondary structure (DSSP, 8-state):
--GGGS-GGGGS---EEEHHHHHHHHHHHHHHT--EEEE-TTS--EEE--GGGHHHHHHHHHHHHHHHHHHHHHHSPPPP-

Organism: Mycolicibacterium gadium (NCBI:txid1794)

Mean predicted aligned error: 11.47 Å

Foldseek 3Di:
DDPVPDDPPVPPDQAEDEPVRCVVCVVVVVVVQAKHWYDYVPDDIDIDHPPVCVVVVVVVVVVVVVVVVVVVVVPDPDPDD

Nearest PDB structures (foldseek):
  3k33-assembly1_D-2  TM=6.578E-01  e=5.050E-02  Punavirus P1
  3k33-assembly1_C-2  TM=6.270E-01  e=5.786E-02  Punavirus P1
  2a6q-assembly3_D  TM=7.342E-01  e=1.142E-01  Escherichia coli
  7lzg-assembly1_A  TM=4.325E-01  e=2.605E+00  Streptococcus pneumoniae TIGR4
  8g9b-assembly1_H  TM=4.920E-01  e=6.749E+00  Homo sapiens

Radius of gyration: 17.87 Å; Cα contacts (8 Å, |Δi|>4): 49; chains: 1; bounding box: 28×24×63 Å

Sequence (81 aa):
MRVTKLYPELRRSLTEYDVEELVARLPELLAYGEPITVTDTGQQPWVLVPAEFYDTLIAAWAGLNSWIEARRQQSEPLPKL

pLDDT: mean 73.21, std 15.53, range [31.44, 89.56]

Solvent-accessible surface area (backbone atoms only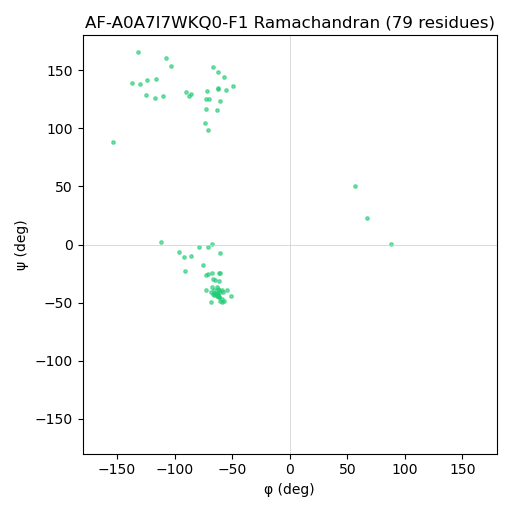 — not comparable to full-atom values): 5096 Å² total; per-residue (Å²): 132,76,81,86,77,78,56,82,79,67,68,72,71,68,52,73,32,47,59,72,58,38,68,77,40,40,76,62,51,62,70,69,64,54,62,34,35,39,37,49,95,94,54,82,66,48,71,51,64,51,74,86,48,48,65,57,51,54,55,51,50,53,55,50,51,53,50,52,50,52,52,50,61,73,67,50,77,76,79,85,127